Protein AF-A0A3A6HHJ2-F1 (afdb_monomer_lite)

Secondary structure (DSSP, 8-state):
-------------TTS--EEEEEEES-HHHHHHHHHH--S-EEEEPTTSS-SSTT---B-TT-HHHHHHHHHHHHHTTS-EEEEEEE--HHHHHHHHHHHHH--

Radius of gyration: 16.02 Å; chains: 1; bounding box: 24×54×43 Å

Structure (mmCIF, N/CA/C/O backbone):
data_AF-A0A3A6HHJ2-F1
#
_entry.id   AF-A0A3A6HHJ2-F1
#
loop_
_atom_site.group_PDB
_atom_site.id
_atom_site.type_symbol
_atom_site.label_atom_id
_atom_site.label_alt_id
_atom_site.label_comp_id
_atom_site.label_asym_id
_atom_site.label_entity_id
_atom_site.label_seq_id
_atom_site.pdbx_PDB_ins_code
_atom_site.Cartn_x
_atom_site.Cartn_y
_atom_site.Cartn_z
_atom_site.occupancy
_atom_site.B_iso_or_equiv
_atom_site.auth_seq_id
_atom_site.auth_comp_id
_atom_site.auth_asym_id
_atom_site.auth_atom_id
_atom_site.pdbx_PDB_model_num
ATOM 1 N N . MET A 1 1 ? 2.146 40.730 -30.268 1.00 40.81 1 MET A N 1
ATOM 2 C CA . MET A 1 1 ? 1.502 39.408 -30.409 1.00 40.81 1 MET A CA 1
ATOM 3 C C . MET A 1 1 ? 2.171 38.470 -29.430 1.00 40.81 1 MET A C 1
ATOM 5 O O . MET A 1 1 ? 3.385 38.336 -29.464 1.00 40.81 1 MET A O 1
ATOM 9 N N . GLN A 1 2 ? 1.385 37.944 -28.501 1.00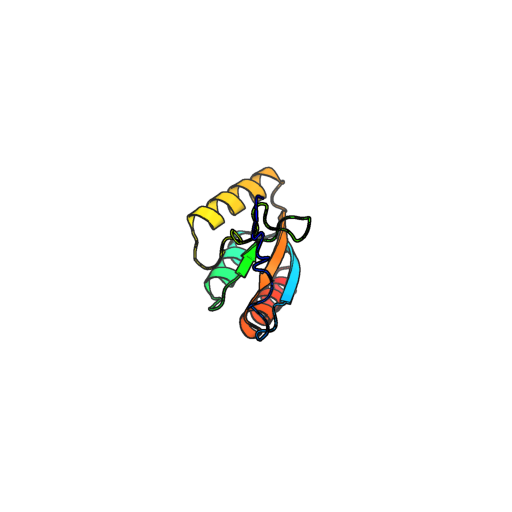 44.66 2 GLN A N 1
ATOM 10 C CA . GLN A 1 2 ? 1.811 37.121 -27.377 1.00 44.66 2 GLN A CA 1
ATOM 11 C C . GLN A 1 2 ? 1.736 35.652 -27.803 1.00 44.66 2 GLN A C 1
ATOM 13 O O . GLN A 1 2 ? 0.715 35.245 -28.351 1.00 44.66 2 GLN A O 1
ATOM 18 N N . TYR A 1 3 ? 2.803 34.878 -27.600 1.00 37.56 3 TYR A N 1
ATOM 19 C CA . TYR A 1 3 ? 2.811 33.437 -27.861 1.00 37.56 3 TYR A CA 1
ATOM 20 C C . TYR A 1 3 ? 3.095 32.715 -26.543 1.00 37.56 3 TYR A C 1
ATOM 22 O O . TYR A 1 3 ? 4.183 32.838 -25.986 1.00 37.56 3 TYR A O 1
ATOM 30 N N . CYS A 1 4 ? 2.091 32.007 -26.027 1.00 48.34 4 CYS A N 1
ATOM 31 C CA . CYS A 1 4 ? 2.213 31.107 -24.885 1.00 48.34 4 CYS A CA 1
ATOM 32 C C . CYS A 1 4 ? 2.460 29.688 -25.410 1.00 48.34 4 CYS A C 1
ATOM 34 O O . CYS A 1 4 ? 1.559 29.135 -26.042 1.00 48.34 4 CYS A O 1
ATOM 36 N N . PRO A 1 5 ? 3.606 29.046 -25.139 1.00 52.25 5 PRO A N 1
ATOM 37 C CA . PRO A 1 5 ? 3.718 27.610 -25.310 1.00 52.25 5 PRO A CA 1
ATOM 38 C C . PRO A 1 5 ? 3.283 26.927 -24.010 1.00 52.25 5 PRO A C 1
ATOM 40 O O . PRO A 1 5 ? 4.090 26.626 -23.135 1.00 52.25 5 PRO A O 1
ATOM 43 N N . GLY A 1 6 ? 1.977 26.672 -23.899 1.00 48.56 6 GLY A N 1
ATOM 44 C CA . GLY A 1 6 ? 1.465 25.574 -23.085 1.00 48.56 6 GLY A CA 1
ATOM 45 C C . GLY A 1 6 ? 1.842 24.263 -23.769 1.00 48.56 6 GLY A C 1
ATOM 46 O O . GLY A 1 6 ? 1.044 23.693 -24.505 1.00 48.56 6 GLY A O 1
ATOM 47 N N . ALA A 1 7 ? 3.092 23.834 -23.602 1.00 42.53 7 ALA A N 1
ATOM 48 C CA . ALA A 1 7 ? 3.552 22.538 -24.073 1.00 42.53 7 ALA A CA 1
ATOM 49 C C . ALA A 1 7 ? 3.192 21.486 -23.020 1.00 42.53 7 ALA A C 1
ATOM 51 O O . ALA A 1 7 ? 3.881 2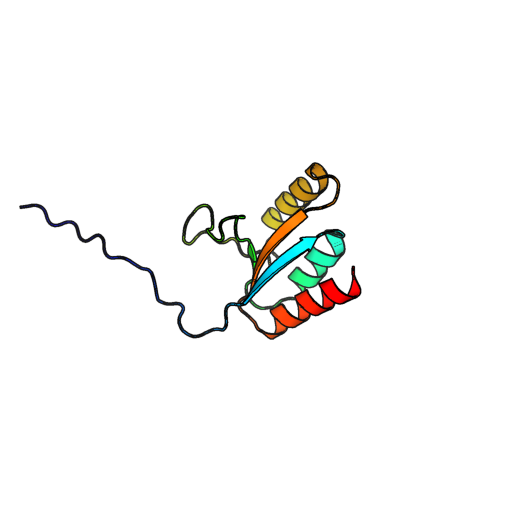1.294 -22.022 1.00 42.53 7 ALA A O 1
ATOM 52 N N . GLN A 1 8 ? 2.047 20.866 -23.270 1.00 44.91 8 GLN A N 1
ATOM 53 C CA . GLN A 1 8 ? 1.587 19.581 -22.768 1.00 44.91 8 GLN A CA 1
ATOM 54 C C . GLN A 1 8 ? 2.770 18.614 -22.579 1.00 44.91 8 GLN A C 1
ATOM 56 O O . GLN A 1 8 ? 3.346 18.134 -23.553 1.00 44.91 8 GLN A O 1
ATOM 61 N N . MET A 1 9 ? 3.152 18.354 -21.328 1.00 40.47 9 MET A N 1
ATOM 62 C CA . MET A 1 9 ? 4.106 17.305 -20.972 1.00 40.47 9 MET A CA 1
ATOM 63 C C . MET A 1 9 ? 3.332 16.179 -20.287 1.00 40.47 9 MET A C 1
ATOM 65 O O . MET A 1 9 ? 3.460 15.937 -19.092 1.00 40.47 9 MET A O 1
ATOM 69 N N . GLU A 1 10 ? 2.478 15.519 -21.058 1.00 50.19 10 GLU A N 1
ATOM 70 C CA . GLU A 1 10 ? 1.951 14.203 -20.723 1.00 50.19 10 GLU A CA 1
ATOM 71 C C . GLU A 1 10 ? 2.395 13.255 -21.837 1.00 50.19 10 GLU A C 1
ATOM 73 O O . GLU A 1 10 ? 2.380 13.632 -23.005 1.00 50.19 10 GLU A O 1
ATOM 78 N N . ASP A 1 11 ? 2.774 12.035 -21.459 1.00 45.97 11 ASP A N 1
ATOM 79 C CA . ASP A 1 11 ? 3.205 10.927 -22.329 1.00 45.97 11 ASP A CA 1
ATOM 80 C C . ASP A 1 11 ? 4.729 10.766 -22.532 1.00 45.97 11 ASP A C 1
ATOM 82 O O . ASP A 1 11 ? 5.278 10.912 -23.621 1.00 45.97 11 ASP A O 1
ATOM 86 N N . ALA A 1 12 ? 5.421 10.379 -21.450 1.00 41.81 12 ALA A N 1
ATOM 87 C CA . ALA A 1 12 ? 6.737 9.727 -21.515 1.00 41.81 12 ALA A CA 1
ATOM 88 C C . ALA A 1 12 ? 6.889 8.582 -20.487 1.00 41.81 12 ALA A C 1
ATOM 90 O O . ALA A 1 12 ? 7.956 8.379 -19.915 1.00 41.81 12 ALA A O 1
ATOM 91 N N . ARG A 1 13 ? 5.818 7.813 -20.234 1.00 54.75 13 ARG A N 1
ATOM 92 C CA . ARG A 1 13 ? 5.881 6.536 -19.483 1.00 54.75 13 ARG A CA 1
ATOM 93 C C . ARG A 1 13 ? 5.328 5.352 -20.294 1.00 54.75 13 ARG A C 1
ATOM 95 O O . ARG A 1 13 ? 4.865 4.362 -19.737 1.00 54.75 13 ARG A O 1
ATOM 102 N N . LYS A 1 14 ? 5.370 5.430 -21.628 1.00 43.44 14 LYS A N 1
ATOM 103 C CA . LYS A 1 14 ? 5.097 4.290 -22.518 1.00 43.44 14 LYS A CA 1
ATOM 104 C C . LYS A 1 14 ? 6.235 3.273 -22.403 1.00 43.44 14 LYS A C 1
ATOM 106 O O . LYS A 1 14 ? 7.291 3.469 -22.994 1.00 43.44 14 LYS A O 1
ATOM 111 N N . GLY A 1 15 ? 6.021 2.192 -21.652 1.00 42.09 15 GLY A N 1
ATOM 112 C CA . GLY A 1 15 ? 6.913 1.027 -21.711 1.00 42.09 15 GLY A CA 1
ATOM 113 C C . GLY A 1 15 ? 6.886 0.052 -20.536 1.00 42.09 15 GLY A C 1
ATOM 114 O O . GLY A 1 15 ? 7.414 -1.044 -20.678 1.00 42.09 15 GLY A O 1
ATOM 115 N N . VAL A 1 16 ? 6.270 0.392 -19.403 1.00 49.34 16 VAL A N 1
ATOM 116 C CA . VAL A 1 16 ? 6.175 -0.517 -18.249 1.00 49.34 16 VAL A CA 1
ATOM 117 C C . VAL A 1 16 ? 4.698 -0.706 -17.914 1.00 49.34 16 VAL A C 1
ATOM 119 O O . VAL A 1 16 ? 3.943 0.262 -17.898 1.00 49.34 16 VAL A O 1
ATOM 122 N N . LEU A 1 17 ? 4.266 -1.956 -17.741 1.00 52.25 17 LEU A N 1
ATOM 123 C CA . LEU A 1 17 ? 2.884 -2.324 -17.434 1.00 52.25 17 LEU A CA 1
ATOM 124 C C . LEU A 1 17 ? 2.490 -1.736 -16.064 1.00 52.25 17 LEU A C 1
ATOM 126 O O . LEU A 1 17 ? 2.721 -2.363 -15.040 1.00 52.25 17 LEU A O 1
ATOM 130 N N . MET A 1 18 ? 1.927 -0.528 -16.052 1.00 64.44 18 MET A N 1
ATOM 131 C CA . MET A 1 18 ? 1.381 0.105 -14.848 1.00 64.44 18 MET A CA 1
ATOM 132 C C . MET A 1 18 ? 0.041 -0.558 -14.520 1.00 64.44 18 MET A C 1
ATOM 134 O O . MET A 1 18 ? -0.931 -0.410 -15.270 1.00 64.44 18 MET A O 1
ATOM 138 N N . ALA A 1 19 ? -0.007 -1.340 -13.443 1.00 81.69 19 ALA A N 1
ATOM 139 C CA . ALA A 1 19 ? -1.214 -2.035 -13.019 1.00 81.69 19 ALA A CA 1
ATOM 140 C C . ALA A 1 19 ? -1.904 -1.253 -11.897 1.00 81.69 19 ALA A C 1
ATOM 142 O O . ALA A 1 19 ? -1.325 -1.017 -10.836 1.00 81.69 19 ALA A O 1
ATOM 143 N N . LYS A 1 20 ? -3.172 -0.884 -12.121 1.00 87.69 20 LYS A N 1
ATOM 144 C CA . LYS A 1 20 ? -4.007 -0.243 -11.101 1.00 87.69 20 LYS A CA 1
ATOM 145 C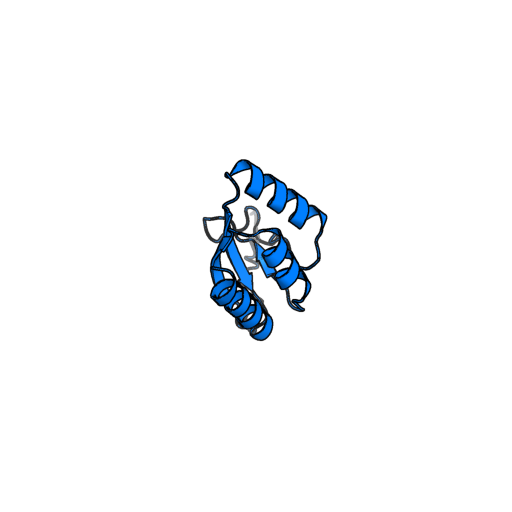 C . LYS A 1 20 ? -4.735 -1.297 -10.278 1.00 87.69 20 LYS A C 1
ATOM 147 O O . LYS A 1 20 ? -5.393 -2.170 -10.844 1.00 87.69 20 LYS A O 1
ATOM 152 N N . LEU A 1 21 ? -4.659 -1.192 -8.957 1.00 89.88 21 LEU A N 1
ATOM 153 C CA . LEU A 1 21 ? -5.291 -2.129 -8.032 1.00 89.88 21 LEU A CA 1
ATOM 154 C C . LEU A 1 21 ? -6.136 -1.371 -7.011 1.00 89.88 21 LEU A C 1
ATOM 156 O O . LEU A 1 21 ? -5.623 -0.535 -6.273 1.00 89.88 21 LEU A O 1
ATOM 160 N N . LYS A 1 22 ? -7.437 -1.670 -6.970 1.00 91.00 22 LYS A N 1
ATOM 161 C CA . LYS A 1 22 ? -8.352 -1.149 -5.951 1.00 91.00 22 LYS A CA 1
ATOM 162 C C . LYS A 1 22 ? -8.604 -2.228 -4.908 1.00 91.00 22 LYS A C 1
ATOM 164 O O . LYS A 1 22 ? -8.975 -3.340 -5.271 1.00 91.00 22 LYS A O 1
ATOM 169 N N . LEU A 1 23 ? -8.421 -1.892 -3.638 1.00 91.44 23 LEU A N 1
ATOM 170 C CA . LEU A 1 23 ? -8.542 -2.828 -2.523 1.00 91.44 23 LEU A CA 1
ATOM 171 C C . LEU A 1 23 ? -8.967 -2.103 -1.242 1.00 91.44 23 LEU A C 1
ATOM 173 O O . LEU A 1 23 ? -8.865 -0.879 -1.164 1.00 91.44 23 LEU A O 1
ATOM 177 N N . THR A 1 24 ? -9.442 -2.843 -0.243 1.00 92.50 24 THR A N 1
ATOM 178 C CA . THR A 1 24 ? -9.794 -2.288 1.070 1.00 92.50 24 THR A CA 1
ATOM 179 C C . THR A 1 24 ? -8.907 -2.911 2.130 1.00 92.50 24 THR A C 1
ATOM 181 O O . THR A 1 24 ? -9.018 -4.096 2.417 1.00 92.50 24 THR A O 1
ATOM 184 N N . ILE A 1 25 ? -8.035 -2.112 2.736 1.00 92.19 25 ILE A N 1
ATOM 185 C CA . ILE A 1 25 ? -7.122 -2.588 3.773 1.00 92.19 25 ILE A CA 1
ATOM 186 C C . ILE A 1 25 ? -7.871 -2.776 5.086 1.00 92.19 25 ILE A C 1
ATOM 188 O O . ILE A 1 25 ? -8.465 -1.827 5.603 1.00 92.19 25 ILE A O 1
ATOM 192 N N . LEU A 1 26 ? -7.789 -3.993 5.625 1.00 92.94 26 LEU A N 1
ATOM 193 C CA . LEU A 1 26 ? -8.323 -4.392 6.934 1.00 92.94 26 LEU A CA 1
ATOM 194 C C . LEU A 1 26 ? -7.218 -4.700 7.957 1.00 92.94 26 LEU A C 1
ATOM 196 O O . LEU A 1 26 ? -7.491 -4.835 9.146 1.00 92.94 26 LEU A O 1
ATOM 200 N N . ASN A 1 27 ? -5.968 -4.803 7.500 1.00 92.62 27 ASN A N 1
ATOM 201 C CA . ASN A 1 27 ? -4.796 -5.032 8.333 1.00 92.62 27 ASN A CA 1
ATOM 202 C C . ASN A 1 27 ? -3.634 -4.148 7.857 1.00 92.62 27 ASN A C 1
ATOM 204 O O . ASN A 1 27 ? -2.789 -4.547 7.060 1.00 92.62 27 ASN A O 1
ATOM 208 N N . MET A 1 28 ? -3.592 -2.908 8.354 1.00 93.88 28 MET A N 1
ATOM 209 C CA . MET A 1 28 ? -2.580 -1.922 7.946 1.00 93.88 28 MET A CA 1
ATOM 210 C C . MET A 1 28 ? -1.141 -2.387 8.216 1.00 93.88 28 MET A C 1
ATOM 212 O O . MET A 1 28 ? -0.227 -2.025 7.481 1.00 93.88 28 MET A O 1
ATOM 216 N N . LYS A 1 29 ? -0.917 -3.184 9.267 1.00 94.62 29 LYS A N 1
ATOM 217 C CA . LYS A 1 29 ? 0.430 -3.628 9.637 1.00 94.62 29 LYS A CA 1
ATOM 218 C C . LYS A 1 29 ? 1.004 -4.586 8.594 1.00 94.62 29 LYS A C 1
ATOM 220 O O . LYS A 1 29 ? 2.103 -4.338 8.104 1.00 94.62 29 LYS A O 1
ATOM 225 N N . GLU A 1 30 ? 0.270 -5.644 8.262 1.00 94.19 30 GLU A N 1
ATOM 226 C CA . GLU A 1 30 ? 0.727 -6.639 7.285 1.00 94.19 30 GLU A CA 1
ATOM 227 C C . GLU A 1 30 ? 0.753 -6.052 5.869 1.00 94.19 30 GLU A C 1
ATOM 229 O O . GLU A 1 30 ? 1.699 -6.291 5.121 1.00 94.19 30 GLU A O 1
ATOM 234 N N . PHE A 1 31 ? -0.184 -5.156 5.543 1.00 95.06 31 PHE A N 1
ATOM 235 C CA . PHE A 1 31 ? -0.137 -4.403 4.291 1.00 95.06 31 PHE A CA 1
ATOM 236 C C . PHE A 1 31 ? 1.159 -3.597 4.135 1.00 95.06 31 PHE A C 1
ATOM 238 O O . PHE A 1 31 ? 1.850 -3.715 3.124 1.00 95.06 31 PHE A O 1
ATOM 245 N N . LEU A 1 32 ? 1.518 -2.781 5.133 1.00 95.56 32 LEU A N 1
ATOM 246 C CA . LEU A 1 32 ? 2.751 -1.993 5.078 1.00 95.56 32 LEU A CA 1
ATOM 247 C C . LEU A 1 32 ? 3.998 -2.883 5.087 1.00 95.56 32 LEU A C 1
ATOM 249 O O . LEU A 1 32 ? 5.012 -2.509 4.497 1.00 95.56 32 LEU A O 1
ATOM 253 N N . HIS A 1 33 ? 3.934 -4.056 5.722 1.00 95.88 33 HIS A N 1
ATOM 254 C CA . HIS A 1 33 ? 5.001 -5.048 5.649 1.00 95.88 33 HIS A CA 1
ATOM 255 C C . HIS A 1 33 ? 5.203 -5.539 4.208 1.00 95.88 33 HIS A C 1
ATOM 257 O O . HIS A 1 33 ? 6.299 -5.361 3.679 1.00 95.88 33 HIS A O 1
ATOM 263 N N . ALA A 1 34 ? 4.144 -6.010 3.540 1.00 95.88 34 ALA A N 1
ATOM 264 C CA . ALA A 1 34 ? 4.181 -6.454 2.142 1.00 95.88 34 ALA A CA 1
ATOM 265 C C . ALA A 1 34 ? 4.651 -5.343 1.180 1.00 95.88 34 ALA A C 1
ATOM 267 O O . ALA A 1 34 ? 5.506 -5.546 0.316 1.00 95.88 34 ALA A O 1
ATOM 268 N N . VAL A 1 35 ? 4.173 -4.108 1.371 1.00 95.31 35 VAL A N 1
ATOM 269 C CA . VAL A 1 35 ? 4.635 -2.947 0.590 1.00 95.31 35 VAL A CA 1
ATOM 270 C C . VAL A 1 35 ? 6.135 -2.695 0.770 1.00 95.31 35 VAL A C 1
ATOM 272 O O . VAL A 1 35 ? 6.818 -2.304 -0.175 1.00 95.31 35 VAL A O 1
ATOM 275 N N . ASN A 1 36 ? 6.683 -2.918 1.964 1.00 96.62 36 ASN A N 1
ATOM 276 C CA . ASN A 1 36 ? 8.105 -2.705 2.228 1.00 96.62 36 ASN A CA 1
ATOM 277 C C . ASN A 1 36 ? 9.012 -3.797 1.633 1.00 96.62 36 ASN A C 1
ATOM 279 O O . ASN A 1 36 ? 10.200 -3.523 1.428 1.00 96.62 36 ASN A O 1
ATOM 283 N N . GLU A 1 37 ? 8.471 -4.977 1.313 1.00 96.56 37 GLU A N 1
ATOM 284 C CA . GLU A 1 37 ? 9.171 -6.052 0.591 1.00 96.56 37 GLU A CA 1
ATOM 285 C C . GLU A 1 37 ? 9.259 -5.802 -0.926 1.00 96.56 37 GLU A C 1
ATOM 287 O O . GLU A 1 37 ? 10.130 -6.361 -1.601 1.00 96.56 37 GLU A O 1
ATOM 292 N N . CYS A 1 38 ? 8.417 -4.909 -1.456 1.00 95.31 38 CYS A N 1
ATOM 293 C CA . CYS A 1 38 ?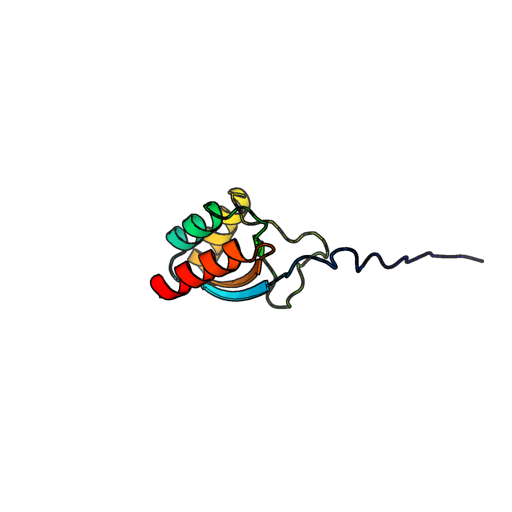 8.404 -4.540 -2.869 1.00 95.31 38 CYS A CA 1
ATOM 294 C C . CYS A 1 38 ? 9.661 -3.748 -3.281 1.00 95.31 38 CYS A C 1
ATOM 296 O O . CYS A 1 38 ? 10.329 -3.073 -2.475 1.00 95.31 38 CYS A O 1
ATOM 298 N N . ARG A 1 39 ? 10.011 -3.841 -4.569 1.00 92.62 39 ARG A N 1
ATOM 299 C CA . ARG A 1 39 ? 11.229 -3.226 -5.135 1.00 92.62 39 ARG A CA 1
ATOM 300 C C . ARG A 1 39 ? 10.930 -2.018 -6.010 1.00 92.62 39 ARG A C 1
ATOM 302 O O . ARG A 1 39 ? 11.658 -1.029 -5.934 1.00 92.62 39 ARG A O 1
ATOM 309 N N . GLY A 1 40 ? 9.914 -2.136 -6.848 1.00 89.81 40 GLY A N 1
ATOM 310 C CA . GLY A 1 40 ? 9.368 -1.101 -7.702 1.00 89.81 40 GLY A CA 1
ATOM 311 C C . GLY A 1 40 ? 8.524 -0.101 -6.925 1.00 89.81 40 GLY A C 1
ATOM 312 O O . GLY A 1 40 ? 8.279 -0.229 -5.728 1.00 89.81 40 GLY A O 1
ATOM 313 N N . GLU A 1 41 ? 8.112 0.948 -7.621 1.00 90.00 41 GLU A N 1
ATOM 314 C CA . GLU A 1 41 ? 7.291 1.995 -7.031 1.00 90.00 41 GLU A CA 1
ATOM 315 C C . GLU A 1 41 ? 5.846 1.519 -6.858 1.00 90.00 41 GLU A C 1
ATOM 317 O O . GLU A 1 41 ? 5.259 0.925 -7.768 1.00 90.00 41 GLU A O 1
ATOM 322 N N . ILE A 1 42 ? 5.271 1.843 -5.699 1.00 91.88 42 ILE A N 1
ATOM 323 C CA . ILE A 1 42 ? 3.842 1.696 -5.422 1.00 91.88 42 ILE A CA 1
ATOM 324 C C . ILE A 1 42 ? 3.325 3.076 -5.065 1.00 91.88 42 ILE A C 1
ATOM 326 O O . ILE A 1 42 ? 3.688 3.633 -4.032 1.00 91.88 42 ILE A O 1
ATOM 330 N N . ARG A 1 43 ? 2.493 3.645 -5.925 1.00 90.50 43 ARG A N 1
ATOM 331 C CA . ARG A 1 43 ? 1.969 5.002 -5.790 1.00 90.50 43 ARG A CA 1
ATOM 332 C C . ARG A 1 43 ? 0.527 4.955 -5.293 1.00 90.50 43 ARG A C 1
ATOM 334 O O . ARG A 1 43 ? -0.278 4.166 -5.787 1.00 90.50 43 ARG A O 1
ATOM 341 N N . LEU A 1 44 ? 0.193 5.809 -4.327 1.00 87.56 44 LEU A N 1
ATOM 342 C CA . LEU A 1 44 ? -1.195 6.028 -3.913 1.00 87.56 44 LEU A CA 1
ATOM 343 C C . LEU A 1 44 ? -1.897 6.935 -4.930 1.00 87.56 44 LEU A C 1
ATOM 345 O O . LEU A 1 44 ? -1.429 8.037 -5.219 1.00 87.56 44 LEU A O 1
ATOM 349 N N . LEU A 1 45 ? -3.033 6.482 -5.454 1.00 83.19 45 LEU A N 1
ATOM 350 C CA . LEU A 1 45 ? -3.920 7.281 -6.291 1.00 83.19 45 LEU A CA 1
ATOM 351 C C . LEU A 1 45 ? -5.092 7.787 -5.443 1.00 83.19 45 LEU A C 1
ATOM 353 O O . LEU A 1 45 ? -5.673 7.027 -4.669 1.00 83.19 45 LEU A O 1
ATOM 357 N N . SER A 1 46 ? -5.477 9.055 -5.610 1.00 70.00 46 SER A N 1
ATOM 358 C CA . SER A 1 46 ? -6.727 9.557 -5.020 1.00 70.00 46 SER A CA 1
ATOM 359 C C . SER A 1 46 ? -7.933 8.863 -5.669 1.00 70.00 46 SER A C 1
ATOM 361 O O . SER A 1 46 ? -7.824 8.371 -6.794 1.00 70.00 46 SER A O 1
ATOM 363 N N . ASP A 1 47 ? -9.092 8.871 -4.999 1.00 60.75 47 ASP A N 1
ATOM 364 C CA . ASP A 1 47 ? -10.331 8.183 -5.422 1.00 60.75 47 ASP A CA 1
ATOM 365 C C . ASP A 1 47 ? -10.790 8.486 -6.865 1.00 60.75 47 ASP A C 1
ATOM 367 O O . ASP A 1 47 ? -11.515 7.698 -7.472 1.00 60.75 47 ASP A O 1
ATOM 371 N N . GLU A 1 48 ? -10.323 9.587 -7.456 1.00 54.25 48 GLU A N 1
ATOM 372 C CA . GLU A 1 48 ? -10.599 9.992 -8.840 1.00 54.25 48 GLU A CA 1
ATOM 373 C C . GLU A 1 48 ? -9.578 9.458 -9.868 1.00 54.25 48 GLU A C 1
ATOM 375 O O . GLU A 1 48 ? -9.597 9.843 -11.038 1.00 54.25 48 GLU A O 1
ATOM 380 N N . GLY A 1 49 ? -8.628 8.615 -9.449 1.00 50.47 49 GLY A N 1
ATOM 381 C CA . GLY A 1 49 ? -7.506 8.163 -10.279 1.00 50.47 49 GLY A CA 1
ATOM 382 C C . GLY A 1 49 ? -6.515 9.274 -10.648 1.00 50.47 49 GLY A C 1
ATOM 383 O O . GLY A 1 49 ? -5.624 9.045 -11.466 1.00 50.47 49 GLY A O 1
ATOM 384 N N . LYS A 1 50 ? -6.669 10.461 -10.052 1.00 44.56 50 LYS A N 1
ATOM 385 C CA . LYS A 1 50 ? -5.780 11.616 -10.170 1.00 44.56 50 LYS A CA 1
ATOM 386 C C . LYS A 1 50 ? -5.093 11.810 -8.829 1.00 44.56 50 LYS A C 1
ATOM 388 O O . LYS A 1 50 ? -5.769 11.995 -7.820 1.00 44.56 50 LYS A O 1
ATOM 393 N N . SER A 1 51 ? -3.763 11.789 -8.793 1.00 48.28 51 SER A N 1
ATOM 394 C CA . SER A 1 51 ? -3.070 12.446 -7.681 1.00 48.28 51 SER A CA 1
ATOM 395 C C . SER A 1 51 ? -3.594 13.884 -7.590 1.00 48.28 51 SER A C 1
ATOM 397 O O . SER A 1 51 ? -3.834 14.517 -8.621 1.00 48.28 51 SER A O 1
ATOM 399 N N . SER A 1 52 ? -3.816 14.392 -6.377 1.00 39.03 52 SER A N 1
ATOM 400 C CA . SER A 1 52 ? -4.276 15.770 -6.144 1.00 39.03 52 SER A CA 1
ATOM 401 C C . SER A 1 52 ? -3.338 16.820 -6.760 1.00 39.03 52 SER A C 1
ATOM 403 O O . SER A 1 52 ? -3.722 17.980 -6.904 1.00 39.03 52 SER A O 1
ATOM 405 N N . VAL A 1 53 ? -2.146 16.401 -7.203 1.00 41.25 53 VAL A N 1
ATOM 406 C CA . VAL A 1 53 ? -1.249 17.146 -8.084 1.00 41.25 53 VAL A CA 1
ATOM 407 C C . VAL A 1 53 ? -0.647 16.174 -9.125 1.00 41.25 53 VAL A C 1
ATOM 409 O O . VAL A 1 53 ? 0.020 15.214 -8.731 1.00 41.25 53 VAL A O 1
ATOM 412 N N . PRO A 1 54 ? -0.831 16.382 -10.446 1.00 41.28 54 PRO A N 1
ATOM 413 C CA . PRO A 1 54 ? -0.155 15.592 -11.480 1.00 41.28 54 PRO A CA 1
ATOM 414 C C . PRO A 1 54 ? 1.365 15.610 -11.264 1.00 41.28 54 PRO A C 1
ATOM 416 O O . PRO A 1 54 ? 1.963 16.679 -11.157 1.00 41.28 54 PRO A O 1
ATOM 419 N N . GLY A 1 55 ? 1.989 14.434 -11.155 1.00 49.91 55 GLY A N 1
ATOM 420 C CA . GLY A 1 55 ? 3.423 14.307 -10.866 1.00 49.91 55 GLY A CA 1
ATOM 421 C C . GLY A 1 55 ? 3.804 14.243 -9.380 1.00 49.91 55 GLY A C 1
ATOM 422 O O . GLY A 1 55 ? 4.975 14.013 -9.090 1.00 49.91 55 GLY A O 1
ATOM 423 N N . ASN A 1 56 ? 2.848 14.363 -8.451 1.00 54.97 56 ASN A N 1
ATOM 424 C CA . ASN A 1 56 ? 3.067 14.187 -7.007 1.00 54.97 56 ASN A CA 1
ATOM 425 C C . ASN A 1 56 ? 2.427 12.888 -6.490 1.00 54.97 56 ASN A C 1
ATOM 427 O O . ASN A 1 56 ? 1.740 12.862 -5.473 1.00 54.97 56 ASN A O 1
ATOM 431 N N . GLU A 1 57 ? 2.544 11.807 -7.257 1.00 67.56 57 GLU A N 1
ATOM 432 C CA . GLU A 1 57 ? 2.164 10.480 -6.777 1.00 67.56 57 GLU A CA 1
ATOM 433 C C . GLU A 1 57 ? 3.234 10.019 -5.780 1.00 67.56 57 GLU A C 1
ATOM 435 O O . GLU A 1 57 ? 4.374 9.745 -6.166 1.00 67.56 57 GLU A O 1
ATOM 440 N N . GLU A 1 58 ? 2.894 9.991 -4.494 1.00 77.81 58 GLU A N 1
ATOM 441 C CA . GLU A 1 58 ? 3.863 9.661 -3.455 1.00 77.81 58 GLU A CA 1
ATOM 442 C C . GLU A 1 58 ? 4.117 8.142 -3.434 1.00 77.81 58 GLU A C 1
ATOM 444 O O . GLU A 1 58 ? 3.188 7.336 -3.319 1.00 77.81 58 GLU A O 1
ATOM 449 N N . ASN A 1 59 ? 5.388 7.748 -3.574 1.00 88.12 59 ASN A N 1
ATOM 450 C CA . ASN A 1 59 ? 5.798 6.350 -3.469 1.00 88.12 59 ASN A CA 1
ATOM 451 C C . ASN A 1 59 ? 5.634 5.877 -2.022 1.00 88.12 59 ASN A C 1
ATOM 453 O O . ASN A 1 59 ? 6.209 6.457 -1.104 1.00 88.12 59 ASN A O 1
ATOM 457 N N . LEU A 1 60 ? 4.885 4.801 -1.828 1.00 91.56 60 LEU A N 1
ATOM 458 C CA . LEU A 1 60 ? 4.601 4.217 -0.528 1.00 91.56 60 LEU A CA 1
ATOM 459 C C . LEU A 1 60 ? 5.737 3.318 -0.031 1.00 91.56 60 LEU A C 1
ATOM 461 O O . LEU A 1 60 ? 5.926 3.193 1.181 1.00 91.56 60 LEU A O 1
ATOM 465 N N . VAL A 1 61 ? 6.507 2.706 -0.937 1.00 94.19 61 VAL A N 1
ATOM 466 C CA . VAL A 1 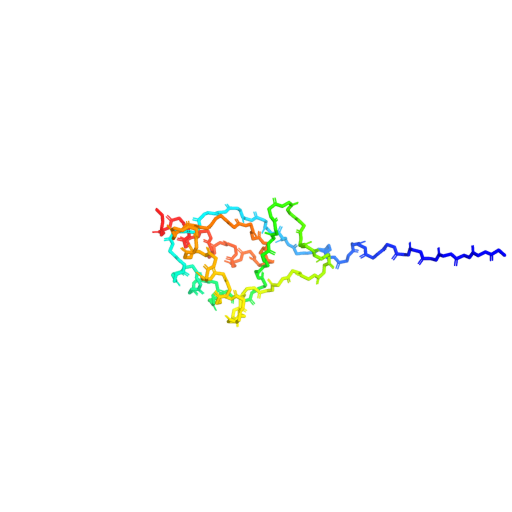61 ? 7.560 1.741 -0.586 1.00 94.19 61 VAL A CA 1
ATOM 467 C C . VAL A 1 61 ? 8.622 2.411 0.284 1.00 94.19 61 VAL A C 1
ATOM 469 O O . VAL A 1 61 ? 9.354 3.289 -0.171 1.00 94.19 61 VAL A O 1
ATOM 472 N N . ARG A 1 62 ? 8.710 1.982 1.551 1.00 94.00 62 ARG A N 1
ATOM 473 C CA . ARG A 1 62 ? 9.643 2.483 2.580 1.00 94.00 62 ARG A CA 1
ATOM 474 C C . ARG A 1 62 ? 9.592 4.000 2.831 1.00 94.00 62 ARG A C 1
ATOM 476 O O . ARG A 1 62 ? 10.511 4.558 3.428 1.00 94.00 62 ARG A O 1
ATOM 483 N N . HIS A 1 63 ? 8.513 4.678 2.437 1.00 93.31 63 HIS A N 1
ATOM 484 C CA . HIS A 1 63 ? 8.309 6.098 2.725 1.00 93.31 63 HIS A CA 1
ATOM 485 C C . HIS A 1 63 ? 7.573 6.277 4.062 1.00 93.31 63 HIS A C 1
ATOM 487 O O . HIS A 1 63 ? 6.372 6.546 4.113 1.00 93.31 63 HIS A O 1
ATOM 493 N N . TYR A 1 64 ? 8.294 6.110 5.172 1.00 92.25 64 TYR A N 1
ATOM 494 C CA . TYR A 1 64 ? 7.697 5.958 6.508 1.00 92.25 64 TYR A CA 1
ATOM 495 C C . TYR A 1 64 ? 6.795 7.117 6.954 1.00 92.25 64 TYR A C 1
ATOM 497 O O . TYR A 1 64 ? 5.765 6.873 7.571 1.00 92.25 64 TYR A O 1
ATOM 505 N N . VAL A 1 65 ? 7.106 8.362 6.574 1.00 90.88 65 VAL A N 1
ATOM 506 C CA . VAL A 1 65 ? 6.249 9.529 6.881 1.00 90.88 65 VAL A CA 1
ATOM 507 C C . VAL A 1 65 ? 4.880 9.419 6.198 1.00 90.88 65 VAL A C 1
ATOM 509 O O . VAL A 1 65 ? 3.860 9.809 6.759 1.00 90.88 65 VAL A O 1
ATOM 512 N N . LEU A 1 66 ? 4.838 8.869 4.983 1.00 89.50 66 LEU A N 1
ATOM 513 C CA . LEU A 1 66 ? 3.578 8.633 4.273 1.00 89.50 66 LEU A CA 1
ATOM 514 C C . LEU A 1 66 ? 2.834 7.442 4.871 1.00 89.50 66 LEU A C 1
ATOM 516 O O . LEU A 1 66 ? 1.625 7.508 5.068 1.00 89.50 66 LEU A O 1
ATOM 520 N N . GLN A 1 67 ? 3.560 6.377 5.209 1.00 94.56 67 GLN A N 1
ATOM 521 C CA . GLN A 1 67 ? 2.981 5.207 5.866 1.00 94.56 67 GLN A CA 1
ATOM 522 C C . GLN A 1 67 ? 2.349 5.569 7.219 1.00 94.56 67 GLN A C 1
ATOM 524 O O . GLN A 1 67 ? 1.275 5.066 7.536 1.00 94.56 67 GLN A O 1
ATOM 529 N N . GLU A 1 68 ? 2.947 6.489 7.983 1.00 93.94 68 GLU A N 1
ATOM 530 C CA . GLU A 1 68 ? 2.383 7.001 9.239 1.00 93.94 68 GLU A CA 1
ATOM 531 C C . GLU A 1 68 ? 1.073 7.773 9.013 1.00 93.94 68 GLU A C 1
ATOM 533 O O . GLU A 1 68 ? 0.064 7.472 9.655 1.00 93.94 68 GLU A O 1
ATOM 538 N N . LYS A 1 69 ? 1.036 8.688 8.033 1.00 91.50 69 LYS A N 1
ATOM 539 C CA . LYS A 1 69 ? -0.201 9.388 7.629 1.00 91.50 69 LYS A CA 1
ATOM 540 C C . LYS A 1 69 ? -1.300 8.412 7.197 1.00 91.50 69 LYS A C 1
ATOM 542 O O . LYS A 1 69 ? -2.478 8.596 7.526 1.00 91.50 69 LYS A O 1
ATOM 547 N N . LEU A 1 70 ? -0.923 7.358 6.474 1.00 91.62 70 LEU A N 1
ATOM 548 C CA . LEU A 1 70 ? -1.840 6.305 6.047 1.00 91.62 70 LEU A CA 1
ATOM 549 C C . LEU A 1 70 ? -2.403 5.542 7.256 1.00 91.62 70 LEU A C 1
ATOM 551 O O . LEU A 1 70 ? -3.609 5.308 7.335 1.00 91.62 70 LEU A O 1
ATOM 555 N N . TRP A 1 71 ? -1.552 5.243 8.241 1.00 94.31 71 TRP A N 1
ATOM 556 C CA . TRP A 1 71 ? -1.930 4.622 9.513 1.00 94.31 71 TRP A CA 1
ATOM 557 C C . TRP A 1 71 ? -2.933 5.474 10.297 1.00 94.31 71 TRP A C 1
ATOM 559 O O . TRP A 1 71 ? -3.932 4.973 10.817 1.00 94.31 71 TRP A O 1
ATOM 569 N N . GLU A 1 72 ? -2.702 6.782 10.390 1.00 94.50 72 GLU A N 1
ATOM 570 C CA . GLU A 1 72 ? -3.644 7.700 11.034 1.00 94.50 72 GLU A CA 1
ATOM 571 C C . GLU A 1 72 ? -5.002 7.714 10.337 1.00 94.50 72 GLU A C 1
ATOM 573 O O . GLU A 1 72 ? -6.035 7.674 11.007 1.00 94.50 72 GLU A O 1
ATOM 578 N N . THR A 1 73 ? -5.002 7.739 9.006 1.00 91.94 73 THR A N 1
ATOM 579 C CA . THR A 1 73 ? -6.228 7.735 8.200 1.00 91.94 73 THR A CA 1
ATOM 580 C C . THR A 1 73 ? -7.008 6.437 8.402 1.00 91.94 73 THR A C 1
ATOM 582 O O . THR A 1 73 ? -8.208 6.464 8.661 1.00 91.94 73 THR A O 1
ATOM 585 N N . TYR A 1 74 ? -6.313 5.302 8.397 1.00 93.75 74 TYR A N 1
ATOM 586 C CA . TYR A 1 74 ? -6.890 3.990 8.678 1.00 93.75 74 TYR A CA 1
ATOM 587 C C . TYR A 1 74 ? -7.544 3.905 10.066 1.00 93.75 74 TYR A C 1
ATOM 589 O O . TYR A 1 74 ? -8.673 3.427 10.183 1.00 93.75 74 TYR A O 1
ATOM 597 N N . ARG A 1 75 ? -6.895 4.434 11.115 1.00 93.75 75 ARG A N 1
ATOM 598 C CA . ARG A 1 75 ? -7.489 4.493 12.468 1.00 93.75 75 ARG A CA 1
ATOM 599 C C . ARG A 1 75 ? -8.733 5.363 12.518 1.00 93.75 75 ARG A C 1
ATOM 601 O O . ARG A 1 75 ? -9.721 4.979 13.136 1.00 93.75 75 ARG A O 1
ATOM 608 N N . LYS A 1 76 ? -8.683 6.532 11.873 1.00 94.06 76 LYS A N 1
ATOM 609 C CA . LYS A 1 76 ? -9.820 7.461 11.804 1.00 94.06 76 LYS A CA 1
ATOM 610 C C . LYS A 1 76 ? -11.026 6.829 11.099 1.00 94.06 76 LYS A C 1
ATOM 612 O O . LYS A 1 76 ? -12.151 7.086 11.509 1.00 94.06 76 LYS A O 1
ATOM 617 N N . ASN A 1 77 ? -10.790 5.952 10.124 1.00 90.56 77 ASN A N 1
ATOM 618 C CA . ASN A 1 77 ? -11.828 5.251 9.363 1.00 90.56 77 ASN A CA 1
ATOM 619 C C . ASN A 1 77 ? -12.273 3.913 9.989 1.00 90.56 77 ASN A C 1
ATOM 621 O O . ASN A 1 77 ? -12.828 3.059 9.304 1.00 90.56 77 ASN A O 1
ATOM 625 N N . GLY A 1 78 ? -12.043 3.708 11.291 1.00 92.56 78 GLY A N 1
ATOM 626 C CA . GLY A 1 78 ? -12.529 2.518 11.995 1.00 92.56 78 GLY A CA 1
ATOM 627 C C . GLY A 1 78 ? -11.774 1.236 11.643 1.00 92.56 78 GLY A C 1
ATOM 628 O O . GLY A 1 78 ? -12.370 0.163 11.653 1.00 92.56 78 GLY A O 1
ATOM 629 N N . ASN A 1 79 ? -10.472 1.343 11.355 1.00 91.94 79 ASN A N 1
ATOM 630 C CA . AS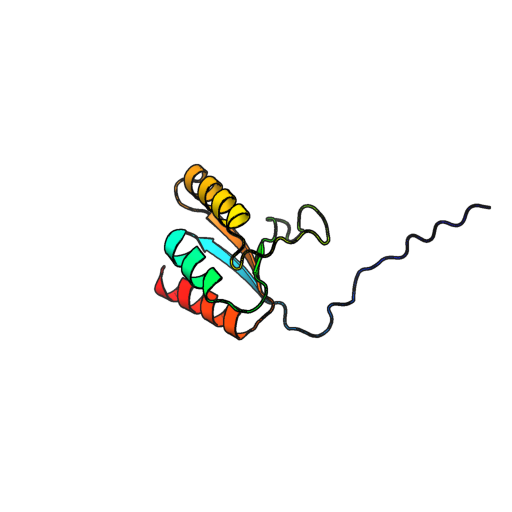N A 1 79 ? -9.610 0.229 10.946 1.00 91.94 79 ASN A CA 1
ATOM 631 C C . ASN A 1 79 ? -10.025 -0.397 9.601 1.00 91.94 79 ASN A C 1
ATOM 633 O O . ASN A 1 79 ? -9.911 -1.603 9.398 1.00 91.94 79 ASN A O 1
ATOM 637 N N . SER A 1 80 ? -10.497 0.434 8.672 1.00 91.62 80 SER A N 1
ATOM 638 C CA . SER A 1 80 ? -10.764 0.053 7.288 1.00 91.62 80 SER A CA 1
ATOM 639 C C . SER A 1 80 ? -10.390 1.207 6.367 1.00 91.62 80 SER A C 1
ATOM 641 O O . SER A 1 80 ? -10.750 2.354 6.634 1.00 91.62 80 SER A O 1
ATOM 643 N N . LEU A 1 81 ? -9.640 0.941 5.297 1.00 91.31 81 LEU A N 1
ATOM 644 C CA . LEU A 1 81 ? -9.225 1.994 4.369 1.00 91.31 81 LEU A CA 1
ATOM 645 C C . LEU A 1 81 ? -9.269 1.516 2.910 1.00 91.31 81 LEU A C 1
ATOM 647 O O . LEU A 1 81 ? -8.420 0.708 2.523 1.00 91.31 81 LEU A O 1
ATOM 651 N N . PRO A 1 82 ? -10.222 1.995 2.087 1.00 91.25 82 PRO A N 1
ATOM 652 C CA . PRO A 1 82 ? -10.177 1.771 0.647 1.00 91.25 82 PRO A CA 1
ATOM 653 C C . PRO A 1 82 ? -8.991 2.528 0.046 1.00 91.25 82 PRO A C 1
ATOM 655 O O . PRO A 1 82 ? -8.785 3.703 0.343 1.00 91.25 82 PRO A O 1
ATOM 658 N N . LEU A 1 83 ? -8.217 1.849 -0.795 1.00 90.12 83 LEU A N 1
ATOM 659 C CA . LEU A 1 83 ? -7.064 2.402 -1.495 1.00 90.12 83 LEU A CA 1
ATOM 660 C C . LEU A 1 83 ? -7.138 2.075 -2.983 1.00 90.12 83 LEU A C 1
ATOM 662 O O . LEU A 1 83 ? -7.610 1.010 -3.393 1.00 90.12 83 LEU A O 1
ATOM 666 N N . LEU A 1 84 ? -6.606 2.990 -3.785 1.00 89.88 84 LEU A N 1
ATOM 667 C CA . LEU A 1 84 ? -6.290 2.766 -5.184 1.00 89.88 84 LEU A CA 1
ATOM 668 C C . LEU A 1 84 ? -4.774 2.893 -5.350 1.00 89.88 84 LEU A C 1
ATOM 670 O O . LEU A 1 84 ? -4.192 3.927 -5.028 1.00 89.88 84 LEU A O 1
ATOM 674 N N . LEU A 1 85 ? -4.139 1.827 -5.824 1.00 90.69 85 LEU A N 1
ATOM 675 C CA . LEU A 1 85 ? -2.697 1.743 -6.015 1.00 90.69 85 LEU A CA 1
ATOM 676 C C . LEU A 1 85 ? -2.357 1.768 -7.501 1.00 90.69 85 LEU A C 1
ATOM 678 O O . LEU A 1 85 ? -3.079 1.187 -8.313 1.00 90.69 85 LEU A O 1
ATOM 682 N N . ASP A 1 86 ? -1.234 2.392 -7.830 1.00 89.94 86 ASP A N 1
ATOM 683 C CA . ASP A 1 86 ? -0.537 2.242 -9.104 1.00 89.94 86 ASP A CA 1
ATOM 684 C C . ASP A 1 86 ? 0.792 1.523 -8.851 1.00 89.94 86 ASP A C 1
ATOM 686 O O . ASP A 1 86 ? 1.632 2.016 -8.094 1.00 89.94 86 ASP A O 1
ATOM 690 N N . ILE A 1 87 ? 0.943 0.325 -9.417 1.00 91.00 87 ILE A N 1
ATOM 691 C CA . ILE A 1 87 ? 2.084 -0.563 -9.174 1.00 91.00 87 ILE A CA 1
ATOM 692 C C . ILE A 1 87 ? 2.862 -0.727 -10.476 1.00 91.00 87 ILE A C 1
ATOM 694 O O . ILE A 1 87 ? 2.336 -1.230 -11.472 1.00 91.00 87 ILE A O 1
ATOM 698 N N . ALA A 1 88 ? 4.127 -0.308 -10.450 1.00 89.44 88 ALA A N 1
ATOM 699 C CA . ALA A 1 88 ? 4.977 -0.279 -11.636 1.00 89.44 88 ALA A CA 1
ATOM 700 C C . ALA A 1 88 ? 5.545 -1.655 -12.026 1.00 89.44 88 ALA A C 1
ATOM 702 O O . ALA A 1 88 ? 5.793 -1.902 -13.203 1.00 89.44 88 ALA A O 1
ATOM 703 N N . ASP A 1 89 ? 5.793 -2.539 -11.056 1.00 90.56 89 ASP A N 1
ATOM 704 C CA . ASP A 1 89 ? 6.432 -3.839 -11.283 1.00 90.56 89 ASP A CA 1
ATOM 705 C C . ASP A 1 89 ? 5.423 -4.995 -11.190 1.00 90.56 89 ASP A C 1
ATOM 707 O O . ASP A 1 89 ? 4.629 -5.091 -10.255 1.00 90.56 89 ASP A O 1
ATOM 711 N N . GLY A 1 90 ? 5.465 -5.910 -12.164 1.00 90.50 90 GLY A N 1
ATOM 712 C CA . GLY A 1 90 ? 4.530 -7.035 -12.228 1.00 90.50 90 GLY A CA 1
ATOM 713 C C . GLY A 1 90 ? 4.709 -8.073 -11.111 1.00 90.50 90 GLY A C 1
ATOM 714 O O . GLY A 1 90 ? 3.735 -8.717 -10.722 1.00 90.50 90 GLY A O 1
ATOM 715 N N . LYS A 1 91 ? 5.924 -8.246 -10.571 1.00 92.81 91 LYS A N 1
ATOM 716 C CA . LYS A 1 91 ? 6.162 -9.138 -9.424 1.00 92.81 91 LYS A CA 1
ATOM 717 C C . LYS A 1 91 ? 5.645 -8.507 -8.144 1.00 92.81 91 LYS A C 1
ATOM 719 O O . LYS A 1 91 ? 5.025 -9.213 -7.356 1.00 92.81 91 LYS A O 1
ATOM 724 N N . ASP A 1 92 ? 5.844 -7.204 -7.974 1.00 94.62 92 ASP A N 1
ATOM 725 C CA . ASP A 1 92 ? 5.288 -6.468 -6.839 1.00 94.62 92 ASP A CA 1
ATOM 726 C C . ASP A 1 92 ? 3.754 -6.460 -6.891 1.00 94.62 92 ASP A C 1
ATOM 728 O O . ASP A 1 92 ? 3.106 -6.694 -5.876 1.00 94.62 92 ASP A O 1
ATOM 732 N N . TYR A 1 93 ? 3.154 -6.314 -8.079 1.00 93.19 93 TYR A N 1
ATOM 733 C CA . TYR A 1 93 ? 1.705 -6.461 -8.250 1.00 93.19 93 TYR A CA 1
ATOM 734 C C . TYR A 1 93 ? 1.220 -7.829 -7.759 1.00 93.19 93 TYR A C 1
ATOM 736 O O . TYR A 1 93 ? 0.313 -7.904 -6.932 1.00 93.19 93 TYR A O 1
ATOM 744 N N . LEU A 1 94 ? 1.845 -8.917 -8.229 1.00 93.44 94 LEU A N 1
ATOM 745 C CA . LEU A 1 94 ? 1.486 -10.270 -7.799 1.00 93.44 94 LEU A CA 1
ATOM 746 C C . LEU A 1 94 ? 1.733 -10.486 -6.304 1.00 93.44 94 LEU A C 1
ATOM 748 O O . LEU A 1 94 ? 0.941 -11.162 -5.657 1.00 93.44 94 LEU A O 1
ATOM 752 N N . HIS A 1 95 ? 2.795 -9.911 -5.745 1.00 94.38 95 HIS A N 1
ATOM 753 C CA . HIS A 1 95 ? 3.082 -9.977 -4.317 1.00 94.38 95 HIS A CA 1
ATOM 754 C C . HIS A 1 95 ? 1.968 -9.317 -3.489 1.00 94.38 95 HIS A C 1
ATOM 756 O O . HIS A 1 95 ? 1.433 -9.953 -2.584 1.00 94.38 95 HIS A O 1
ATOM 762 N N . ILE A 1 96 ? 1.547 -8.100 -3.852 1.00 94.12 96 ILE A N 1
ATOM 763 C CA . ILE A 1 96 ? 0.445 -7.394 -3.180 1.00 94.12 96 ILE A CA 1
ATOM 764 C C . ILE A 1 96 ? -0.891 -8.129 -3.357 1.00 94.12 96 ILE A C 1
ATOM 766 O O . ILE A 1 96 ? -1.668 -8.224 -2.409 1.00 94.12 96 ILE A O 1
ATOM 770 N N . VAL A 1 97 ? -1.160 -8.691 -4.540 1.00 92.19 97 VAL A N 1
ATOM 771 C CA . VAL A 1 97 ? -2.361 -9.511 -4.773 1.00 92.19 97 VAL A CA 1
ATOM 772 C C . VAL A 1 97 ? -2.347 -10.779 -3.918 1.00 92.19 97 VAL A C 1
ATOM 774 O O . VAL A 1 97 ? -3.364 -11.106 -3.317 1.00 92.19 97 VAL A O 1
ATOM 777 N N . ASN A 1 98 ? -1.212 -11.476 -3.826 1.00 91.56 98 ASN A N 1
ATOM 778 C CA . ASN A 1 98 ? -1.076 -12.682 -3.005 1.00 91.56 98 ASN A CA 1
ATOM 779 C C . ASN A 1 98 ? -1.229 -12.375 -1.514 1.00 91.56 98 ASN A C 1
ATOM 781 O O . ASN A 1 98 ? -1.894 -13.132 -0.813 1.00 91.56 98 ASN A O 1
ATOM 785 N N . TYR A 1 99 ? -0.657 -11.259 -1.051 1.00 90.19 99 TYR A N 1
ATOM 786 C CA . TYR A 1 99 ? -0.915 -10.728 0.285 1.00 90.19 99 TYR A CA 1
ATOM 787 C C . TYR A 1 99 ? -2.425 -10.566 0.510 1.00 90.19 99 TYR A C 1
ATOM 789 O O . TYR A 1 99 ? -2.985 -11.142 1.438 1.00 90.19 99 TYR A O 1
ATOM 797 N N . TYR A 1 100 ? -3.103 -9.853 -0.391 1.00 88.62 100 TYR A N 1
ATOM 798 C CA . TYR A 1 100 ? -4.520 -9.540 -0.236 1.00 88.62 100 TYR A CA 1
ATOM 799 C C . TYR A 1 100 ? -5.428 -10.776 -0.316 1.00 88.62 100 TYR A C 1
ATOM 801 O O . TYR A 1 100 ? -6.442 -10.838 0.367 1.00 88.62 100 TYR A O 1
ATOM 809 N N . ALA A 1 101 ? -5.069 -11.774 -1.128 1.00 85.81 101 ALA A N 1
ATOM 810 C CA . ALA A 1 101 ? -5.808 -13.030 -1.243 1.00 85.81 101 ALA A CA 1
ATOM 811 C C . ALA A 1 101 ? -5.614 -13.974 -0.040 1.00 85.81 101 ALA A C 1
ATOM 813 O O . ALA A 1 101 ? -6.399 -14.906 0.116 1.00 85.81 101 ALA A O 1
ATOM 814 N N . GLY A 1 102 ? -4.561 -13.777 0.764 1.00 77.12 102 GLY A N 1
ATOM 815 C CA . GLY A 1 102 ? -4.268 -14.582 1.955 1.00 77.12 102 GLY A CA 1
ATOM 816 C C . GLY A 1 102 ? -4.639 -13.922 3.289 1.00 77.12 102 GLY A C 1
ATOM 817 O O . GLY A 1 102 ? -4.829 -14.638 4.267 1.00 77.12 102 GLY A O 1
ATOM 818 N N . ASP A 1 103 ? -4.731 -12.588 3.332 1.00 61.62 103 ASP A N 1
ATOM 819 C CA . ASP A 1 103 ? -4.991 -11.776 4.538 1.00 61.62 103 ASP A CA 1
ATOM 820 C C . ASP A 1 103 ? -6.446 -11.241 4.607 1.00 61.62 103 ASP A C 1
ATOM 822 O O . ASP A 1 103 ? -6.769 -10.412 5.461 1.00 61.62 103 ASP A O 1
ATOM 826 N N . CYS A 1 104 ? -7.335 -11.703 3.713 1.00 50.34 104 CYS A N 1
ATOM 827 C CA . CYS A 1 104 ? -8.786 -11.446 3.718 1.00 50.34 104 CYS A CA 1
ATOM 828 C C . CYS A 1 104 ? -9.603 -12.741 3.736 1.00 50.34 104 CYS A C 1
ATOM 830 O O . CYS A 1 104 ? -9.268 -13.668 2.966 1.00 50.34 104 CYS A O 1
#

pLDDT: mean 78.56, std 20.24, range [37.56, 96.62]

Foldseek 3Di:
DDDDPPPDPDDDPPDFPWDKDKDKQQDLVLLLVLLQPDDFFKFWADPVSHDPDVVPGDGSHPPVVVSVVVVVVCVVVVSMGITMITTRDPVSVVSSVVSRVVVD

Sequence (104 aa):
MQYCPGAQMEDARKGVLMAKLKLTILNMKEFLHAVNECRGEIRLLSDEGKSSVPGNEENLVRHYVLQEKLWETYRKNGNSLPLLLDIADGKDYLHIVNYYAGDC